Protein AF-A0A7G3L6G5-F1 (afdb_monomer)

Structure (mmCIF, N/CA/C/O backbone):
data_AF-A0A7G3L6G5-F1
#
_entry.id   AF-A0A7G3L6G5-F1
#
loop_
_atom_site.group_PDB
_atom_site.id
_atom_site.type_symbol
_atom_site.label_atom_id
_atom_site.label_alt_id
_atom_site.label_comp_id
_atom_site.label_asym_id
_atom_site.label_entity_id
_atom_site.label_seq_id
_atom_site.pdbx_PDB_ins_code
_atom_site.Cartn_x
_atom_site.Cartn_y
_atom_site.Cartn_z
_atom_site.occupancy
_atom_site.B_iso_or_equiv
_atom_site.auth_seq_id
_atom_site.auth_comp_id
_atom_site.auth_asym_id
_atom_site.auth_atom_id
_atom_site.pdbx_PDB_model_num
ATOM 1 N N . MET A 1 1 ? -0.235 -1.800 -58.361 1.00 38.12 1 MET A N 1
ATOM 2 C CA . MET A 1 1 ? 1.177 -1.972 -57.954 1.00 38.12 1 MET A CA 1
ATOM 3 C C . MET A 1 1 ? 1.412 -1.215 -56.650 1.00 38.12 1 MET A C 1
ATOM 5 O O . MET A 1 1 ? 0.981 -0.079 -56.610 1.00 38.12 1 MET A O 1
ATOM 9 N N . LYS A 1 2 ? 2.056 -1.878 -55.663 1.00 45.62 2 LYS A N 1
ATOM 10 C CA . LYS A 1 2 ? 2.955 -1.404 -54.567 1.00 45.62 2 LYS A CA 1
ATOM 11 C C . LYS A 1 2 ? 2.566 -0.161 -53.728 1.00 45.62 2 LYS A C 1
ATOM 13 O O . LYS A 1 2 ? 2.093 0.812 -54.271 1.00 45.62 2 LYS A O 1
ATOM 18 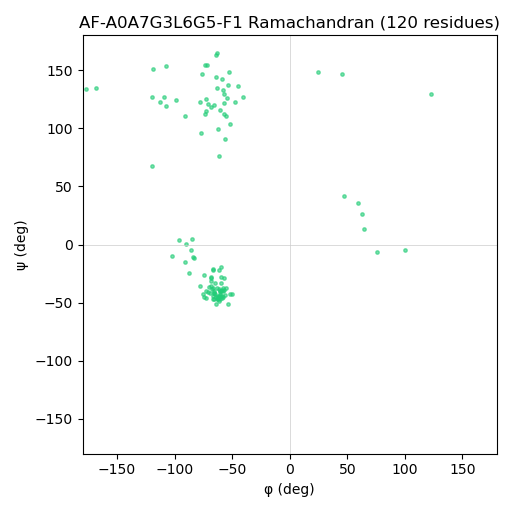N N . ALA A 1 3 ? 2.871 -0.009 -52.439 1.00 49.50 3 ALA A N 1
ATOM 19 C CA . ALA A 1 3 ? 3.291 -0.846 -51.316 1.00 49.50 3 ALA A CA 1
ATOM 20 C C . ALA A 1 3 ? 3.370 0.092 -50.076 1.00 49.50 3 ALA A C 1
ATOM 22 O O . ALA A 1 3 ? 3.883 1.194 -50.190 1.00 49.50 3 ALA A O 1
ATOM 23 N N . ARG A 1 4 ? 2.806 -0.353 -48.944 1.00 56.59 4 ARG A N 1
ATOM 24 C CA . ARG A 1 4 ? 3.313 -0.420 -47.544 1.00 56.59 4 ARG A CA 1
ATOM 25 C C . ARG A 1 4 ? 4.426 0.539 -47.049 1.00 56.59 4 ARG A C 1
ATOM 27 O O . ARG A 1 4 ? 5.414 0.719 -47.744 1.00 56.59 4 ARG A O 1
ATOM 34 N N . VAL A 1 5 ? 4.332 0.851 -45.738 1.00 44.12 5 VAL A N 1
ATOM 35 C CA . VAL A 1 5 ? 5.379 1.136 -44.703 1.00 44.12 5 VAL A CA 1
ATOM 36 C C . VAL A 1 5 ? 5.196 2.519 -44.043 1.00 44.12 5 VAL A C 1
ATOM 38 O O . VAL A 1 5 ? 5.063 3.508 -44.740 1.00 44.12 5 VAL A O 1
ATOM 41 N N . GLY A 1 6 ? 5.178 2.681 -42.715 1.00 42.75 6 GLY A N 1
ATOM 42 C CA . GLY A 1 6 ? 5.442 1.721 -41.645 1.00 42.75 6 GLY A CA 1
ATOM 43 C C . GLY A 1 6 ? 5.035 2.253 -40.268 1.00 42.75 6 GLY A C 1
ATOM 44 O O . GLY A 1 6 ? 5.347 3.379 -39.894 1.00 42.75 6 GLY A O 1
ATOM 45 N N . LEU A 1 7 ? 4.358 1.387 -39.516 1.00 42.84 7 LEU A N 1
ATOM 46 C CA . LEU A 1 7 ? 4.123 1.491 -38.083 1.00 42.84 7 LEU A CA 1
ATOM 47 C C . LEU A 1 7 ? 5.449 1.172 -37.371 1.00 42.84 7 LEU A C 1
ATOM 49 O O . LEU A 1 7 ? 5.933 0.039 -37.453 1.00 42.84 7 LEU A O 1
ATOM 53 N N . LYS A 1 8 ? 6.070 2.157 -36.716 1.00 41.97 8 LYS A N 1
ATOM 54 C CA . LYS A 1 8 ? 7.287 1.947 -35.921 1.00 41.97 8 LYS A CA 1
ATOM 55 C C . LYS A 1 8 ? 6.886 1.633 -34.480 1.00 41.97 8 LYS A C 1
ATOM 57 O O . LYS A 1 8 ? 6.359 2.483 -33.771 1.00 41.97 8 LYS A O 1
ATOM 62 N N . LYS A 1 9 ? 7.119 0.374 -34.112 1.00 44.69 9 LYS A N 1
ATOM 63 C CA . LYS A 1 9 ? 7.033 -0.200 -32.768 1.00 44.69 9 LYS A CA 1
ATOM 64 C C . LYS A 1 9 ? 7.948 0.562 -31.801 1.00 44.69 9 LYS A C 1
ATOM 66 O O . LYS A 1 9 ? 9.127 0.732 -32.105 1.00 44.69 9 LYS A O 1
ATOM 71 N N . GLY A 1 10 ? 7.397 0.970 -30.662 1.00 37.12 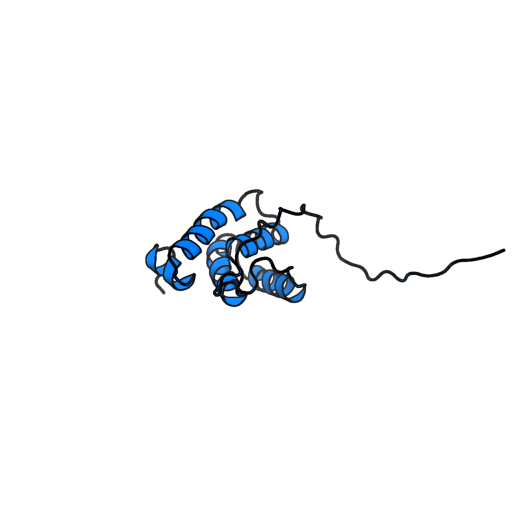10 GLY A N 1
ATOM 72 C CA . GLY A 1 10 ? 8.136 1.189 -29.422 1.00 37.12 10 GLY A CA 1
ATOM 73 C C . GLY A 1 10 ? 7.943 -0.049 -28.552 1.00 37.12 10 GLY A C 1
ATOM 74 O O . GLY A 1 10 ? 6.815 -0.503 -28.373 1.00 37.12 10 GLY A O 1
ATOM 75 N N . ASP A 1 11 ? 9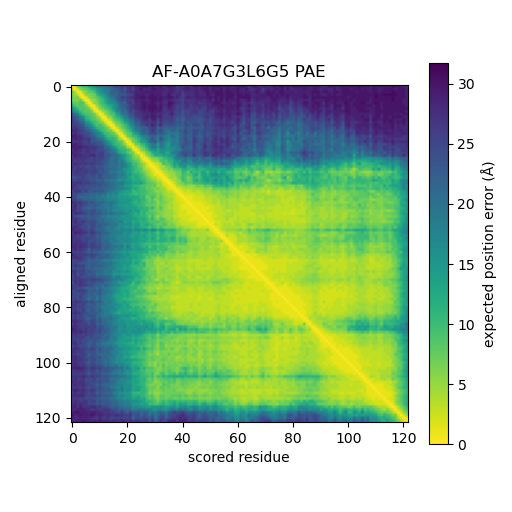.059 -0.633 -28.149 1.00 39.53 11 ASP A N 1
ATOM 76 C CA . ASP A 1 11 ? 9.199 -1.873 -27.397 1.00 39.53 11 ASP A CA 1
ATOM 77 C C . ASP A 1 11 ? 8.608 -1.709 -25.988 1.00 39.53 11 ASP A C 1
ATOM 79 O O . ASP A 1 11 ? 9.020 -0.823 -25.243 1.00 39.53 11 ASP A O 1
ATOM 83 N N . ALA A 1 12 ? 7.604 -2.517 -25.648 1.00 42.66 12 ALA A N 1
ATOM 84 C CA . ALA A 1 12 ? 7.070 -2.615 -24.295 1.00 42.66 12 ALA A CA 1
ATOM 85 C C . ALA A 1 12 ? 7.482 -3.985 -23.743 1.00 42.66 12 ALA A C 1
ATOM 87 O O . ALA A 1 12 ? 7.207 -4.992 -24.409 1.00 42.66 12 ALA A O 1
ATOM 88 N N . PRO A 1 13 ? 8.121 -4.063 -22.562 1.00 40.62 13 PRO A N 1
ATOM 89 C CA . PRO A 1 13 ? 8.455 -5.345 -21.979 1.00 40.62 13 PRO A CA 1
ATOM 90 C C . PRO A 1 13 ? 7.163 -6.099 -21.669 1.00 40.62 13 PRO A C 1
ATOM 92 O O . PRO A 1 13 ? 6.185 -5.557 -21.148 1.00 40.62 13 PRO A O 1
ATOM 95 N N . THR A 1 14 ? 7.177 -7.373 -22.050 1.00 42.34 14 THR A N 1
ATOM 96 C CA . THR A 1 14 ? 6.126 -8.341 -21.778 1.00 42.34 14 THR A CA 1
ATOM 97 C C . THR A 1 14 ? 6.018 -8.491 -20.258 1.00 42.34 14 THR A C 1
ATOM 99 O O . THR A 1 14 ? 6.831 -9.142 -19.615 1.00 42.34 14 THR A O 1
ATOM 102 N N . VAL A 1 15 ? 5.043 -7.825 -19.648 1.00 40.91 15 VAL A N 1
ATOM 103 C CA . VAL A 1 15 ? 4.560 -8.196 -18.318 1.00 40.91 15 VAL A CA 1
ATOM 104 C C . VAL A 1 15 ? 3.200 -8.825 -18.515 1.00 40.91 15 VAL A C 1
ATOM 106 O O . VAL A 1 15 ? 2.294 -8.240 -19.118 1.00 40.91 15 VAL A O 1
ATOM 109 N N . ALA A 1 16 ? 3.130 -10.084 -18.098 1.00 38.28 16 ALA A N 1
ATOM 110 C CA . ALA A 1 16 ? 2.009 -10.978 -18.257 1.00 38.28 16 ALA A CA 1
ATOM 111 C C . ALA A 1 16 ? 0.678 -10.256 -18.026 1.00 38.28 16 ALA A C 1
ATOM 113 O O . ALA A 1 16 ? 0.433 -9.601 -17.013 1.00 38.28 16 ALA A O 1
ATOM 114 N N . ARG A 1 17 ? -0.192 -10.409 -19.019 1.00 42.09 17 ARG A N 1
ATOM 115 C CA . ARG A 1 17 ? -1.595 -10.019 -19.027 1.00 42.09 17 ARG A CA 1
ATOM 116 C C . ARG A 1 17 ? -2.334 -10.791 -17.923 1.00 42.09 17 ARG A C 1
ATOM 118 O O . ARG A 1 17 ? -3.034 -11.749 -18.224 1.00 42.09 17 ARG A O 1
ATOM 125 N N . ARG A 1 18 ? -2.176 -10.405 -16.652 1.00 44.47 18 ARG A N 1
ATOM 126 C CA . ARG A 1 18 ? -3.054 -10.868 -15.568 1.00 44.47 18 ARG A CA 1
ATOM 127 C C . ARG A 1 18 ? -4.405 -10.176 -15.729 1.00 44.47 18 ARG A C 1
ATOM 129 O O . ARG A 1 18 ? -4.497 -8.964 -15.923 1.00 44.47 18 ARG A O 1
ATOM 136 N N . GLU A 1 19 ? -5.430 -11.011 -15.793 1.00 36.12 19 GLU A N 1
ATOM 137 C CA . GLU A 1 19 ? -6.786 -10.698 -16.212 1.00 36.12 19 GLU A CA 1
ATOM 138 C C . GLU A 1 19 ? -7.402 -9.511 -15.469 1.00 36.12 19 GLU A C 1
ATOM 140 O O . GLU A 1 19 ? -7.131 -9.243 -14.299 1.00 36.12 19 GLU A O 1
ATOM 145 N N . LYS A 1 20 ? -8.270 -8.798 -16.192 1.00 39.62 20 LYS A N 1
ATOM 146 C CA . LYS A 1 20 ? -9.105 -7.710 -15.688 1.00 39.62 20 LYS A CA 1
ATOM 147 C C . LYS A 1 20 ? -9.954 -8.208 -14.509 1.00 39.62 20 LYS A C 1
ATOM 149 O O . LYS A 1 20 ? -11.075 -8.658 -14.720 1.00 39.62 20 LYS A O 1
ATOM 154 N N . ARG A 1 21 ? -9.462 -8.098 -13.271 1.00 44.00 21 ARG A N 1
ATOM 155 C CA . ARG A 1 21 ? -10.320 -8.250 -12.090 1.00 44.00 21 ARG A CA 1
ATOM 156 C C . ARG A 1 21 ? -11.286 -7.064 -12.040 1.00 44.00 21 ARG A C 1
ATOM 158 O O . ARG A 1 21 ? -10.887 -5.899 -12.031 1.00 44.00 21 ARG A O 1
ATOM 165 N N . GLU A 1 22 ? -12.563 -7.412 -12.115 1.00 39.84 22 GLU A N 1
ATOM 166 C CA . GLU A 1 22 ? -13.741 -6.557 -12.199 1.00 39.84 22 GLU A CA 1
ATOM 167 C C . GLU A 1 22 ? -13.715 -5.417 -11.165 1.00 39.84 22 GLU A C 1
ATOM 169 O O . GLU A 1 22 ? -13.608 -5.636 -9.955 1.00 39.84 22 GLU A O 1
ATOM 174 N N . LYS A 1 23 ? -13.793 -4.169 -11.648 1.00 45.78 23 LYS A N 1
ATOM 175 C CA . LYS A 1 23 ? -13.916 -2.982 -10.797 1.00 45.78 23 LYS A CA 1
ATOM 176 C C . LYS A 1 23 ? -15.360 -2.889 -10.317 1.00 45.78 23 LYS A C 1
ATOM 178 O O . LYS A 1 23 ? -16.209 -2.351 -11.019 1.00 45.78 23 LYS A O 1
ATOM 183 N N . LYS A 1 24 ? -15.629 -3.394 -9.113 1.00 41.88 24 LYS A N 1
ATOM 184 C CA . LYS A 1 24 ? -16.848 -3.043 -8.380 1.00 41.88 24 LYS A CA 1
ATOM 185 C C . LYS A 1 24 ? -16.819 -1.529 -8.152 1.00 41.88 24 LYS A C 1
ATOM 187 O O . LYS A 1 24 ? -15.898 -1.042 -7.494 1.00 41.88 24 LYS A O 1
ATOM 192 N N . ASP A 1 25 ? -17.775 -0.821 -8.747 1.00 42.78 25 ASP A N 1
ATOM 193 C CA . ASP A 1 25 ? -17.995 0.617 -8.583 1.00 42.78 25 ASP A CA 1
ATOM 194 C C . ASP A 1 25 ? -18.081 0.909 -7.075 1.00 42.78 25 ASP A C 1
ATOM 196 O O . ASP A 1 25 ? -19.014 0.490 -6.388 1.00 42.78 25 ASP A O 1
ATOM 200 N N . ARG A 1 26 ? -17.009 1.463 -6.507 1.00 52.3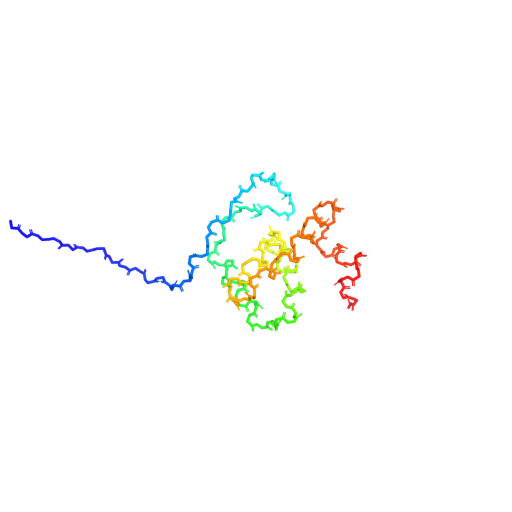1 26 ARG A N 1
ATOM 201 C CA . ARG A 1 26 ? -16.877 1.721 -5.069 1.00 52.31 26 ARG A CA 1
ATOM 202 C C . ARG A 1 26 ? -16.683 3.213 -4.922 1.00 52.31 26 ARG A C 1
ATOM 204 O O . ARG A 1 26 ? -15.797 3.768 -5.572 1.00 52.31 26 ARG A O 1
ATOM 211 N N . GLN A 1 27 ? -17.524 3.827 -4.088 1.00 50.47 27 GLN A N 1
ATOM 212 C CA . GLN A 1 27 ? -17.496 5.262 -3.834 1.00 50.47 27 GLN A CA 1
ATOM 213 C C . GLN A 1 27 ? -16.055 5.741 -3.616 1.00 50.47 27 GLN A C 1
ATOM 215 O O . GLN A 1 27 ? -15.294 5.052 -2.923 1.00 50.47 27 GLN A O 1
ATOM 220 N N . PRO A 1 28 ? -15.671 6.882 -4.218 1.00 52.28 28 PRO A N 1
ATOM 221 C CA . PRO A 1 28 ? -14.349 7.450 -4.025 1.00 52.28 28 PRO A CA 1
ATOM 222 C C . PRO A 1 28 ? -14.145 7.686 -2.530 1.00 52.28 28 PRO A C 1
ATOM 224 O O . PRO A 1 28 ? -14.836 8.488 -1.906 1.00 52.28 28 PRO A O 1
ATOM 227 N N . ASP A 1 29 ? -13.226 6.919 -1.955 1.00 60.50 29 ASP A N 1
ATOM 228 C CA . ASP A 1 29 ? -12.858 7.035 -0.556 1.00 60.50 29 ASP A CA 1
ATOM 229 C C . ASP A 1 29 ? -11.938 8.257 -0.428 1.00 60.50 29 ASP A C 1
ATOM 231 O O . ASP A 1 29 ? -10.907 8.292 -1.110 1.00 60.50 29 ASP A O 1
ATOM 235 N N . PRO A 1 30 ? -12.269 9.265 0.397 1.00 65.06 30 PRO A N 1
ATOM 236 C CA . PRO A 1 30 ? -11.467 10.483 0.504 1.00 65.06 30 PRO A CA 1
ATOM 237 C C . PRO A 1 30 ? -10.020 10.223 0.953 1.00 65.06 30 PRO A C 1
ATOM 239 O O . PRO A 1 30 ? -9.154 11.058 0.704 1.00 65.06 30 PRO A O 1
ATOM 242 N N . ARG A 1 31 ? -9.725 9.069 1.567 1.00 66.44 31 ARG A N 1
ATOM 243 C CA . ARG A 1 31 ? -8.359 8.669 1.953 1.00 66.44 31 ARG A CA 1
ATOM 244 C C . ARG A 1 31 ? -7.603 7.943 0.862 1.00 66.44 31 ARG A C 1
ATOM 246 O O . ARG A 1 31 ? -6.376 7.966 0.836 1.00 66.44 31 ARG A O 1
ATOM 253 N N . PHE A 1 32 ? -8.335 7.319 -0.051 1.00 71.00 32 PHE A N 1
ATOM 254 C CA . PHE A 1 32 ? -7.767 6.678 -1.220 1.00 71.00 32 PHE A CA 1
ATOM 255 C C . PHE A 1 32 ? -8.325 7.330 -2.483 1.00 71.00 32 PHE A C 1
ATOM 257 O O . PHE A 1 32 ? -9.050 6.677 -3.239 1.00 71.00 32 PHE A O 1
ATOM 264 N N . PRO A 1 33 ? -7.979 8.604 -2.756 1.00 67.19 33 PRO A N 1
ATOM 265 C CA . PRO A 1 33 ? -8.499 9.326 -3.916 1.00 67.19 33 PRO A CA 1
ATOM 266 C C . PRO A 1 33 ? -8.110 8.649 -5.237 1.00 67.19 33 PRO A C 1
ATOM 268 O O . PRO A 1 33 ? -8.780 8.825 -6.251 1.00 67.19 33 PRO A O 1
ATOM 271 N N . ARG A 1 34 ? -7.046 7.831 -5.227 1.00 66.69 34 ARG A N 1
ATOM 272 C CA . ARG A 1 34 ? -6.578 7.052 -6.379 1.00 66.69 34 ARG A CA 1
ATOM 273 C C . ARG A 1 34 ? -7.090 5.609 -6.386 1.00 66.69 34 ARG A C 1
ATOM 275 O O . ARG A 1 34 ? -6.735 4.838 -7.280 1.00 66.69 34 ARG A O 1
ATOM 282 N N . ALA A 1 35 ? -7.940 5.211 -5.437 1.00 65.44 35 ALA A N 1
ATOM 283 C CA . ALA A 1 35 ? -8.596 3.906 -5.480 1.00 65.44 35 ALA A CA 1
ATOM 284 C C . ALA A 1 35 ? -9.401 3.767 -6.782 1.00 65.44 35 ALA A C 1
ATOM 286 O O . ALA A 1 35 ? -10.102 4.685 -7.202 1.00 65.44 35 ALA A O 1
ATOM 287 N N . GLY A 1 36 ? -9.252 2.633 -7.470 1.00 64.19 36 GLY A N 1
ATOM 288 C CA . GLY A 1 36 ? -9.930 2.384 -8.747 1.00 64.19 36 GLY A CA 1
ATOM 289 C C . GLY A 1 36 ? -9.337 3.110 -9.962 1.00 64.19 36 GLY A C 1
ATOM 290 O O . GLY A 1 36 ? -9.733 2.799 -11.089 1.00 64.19 36 GLY A O 1
ATOM 291 N N . HIS A 1 37 ? -8.353 3.997 -9.795 1.00 69.75 37 HIS A N 1
ATOM 292 C CA . HIS A 1 37 ? -7.653 4.619 -10.921 1.00 69.75 37 HIS A CA 1
ATOM 293 C C . HIS A 1 37 ? -6.655 3.634 -11.551 1.00 69.75 37 HIS A C 1
ATOM 295 O O . HIS A 1 37 ? -6.095 2.793 -10.842 1.00 69.75 37 HIS A O 1
ATOM 301 N N . PRO A 1 38 ? -6.414 3.685 -12.874 1.00 76.19 38 PRO A N 1
ATOM 302 C CA . PRO A 1 38 ? -5.352 2.893 -13.494 1.00 76.19 38 PRO A CA 1
ATOM 303 C C . PRO A 1 38 ? -3.987 3.235 -12.874 1.00 76.19 38 PRO A C 1
ATOM 305 O O . PRO A 1 38 ? -3.738 4.389 -12.524 1.00 76.19 38 PRO A O 1
ATOM 308 N N . TRP A 1 39 ? -3.132 2.226 -12.698 1.00 77.44 39 TRP A N 1
ATOM 309 C CA . TRP A 1 39 ? -1.751 2.403 -12.238 1.00 77.44 39 TRP A CA 1
ATOM 310 C C . TRP A 1 39 ? -0.920 3.051 -13.342 1.00 77.44 39 TRP A C 1
ATOM 312 O O . TRP A 1 39 ? -0.821 2.479 -14.431 1.00 77.44 39 TRP A O 1
ATOM 322 N N . GLN A 1 40 ? -0.334 4.210 -13.050 1.00 81.12 40 GLN A N 1
ATOM 323 C CA . GLN A 1 40 ? 0.605 4.879 -13.949 1.00 81.12 40 GLN A CA 1
ATOM 324 C C . GLN A 1 40 ? 1.949 4.147 -13.958 1.00 81.12 40 GLN A C 1
ATOM 326 O O . GLN A 1 40 ? 2.302 3.476 -12.988 1.00 81.12 40 GLN A O 1
ATOM 331 N N . GLU A 1 41 ? 2.700 4.272 -15.050 1.00 79.00 41 GLU A N 1
ATOM 332 C CA . GLU A 1 41 ? 4.034 3.672 -15.165 1.00 79.00 41 GLU A CA 1
ATOM 333 C C . GLU A 1 41 ? 4.976 4.212 -14.085 1.00 79.00 41 GLU A C 1
ATOM 335 O O . GLU A 1 41 ? 5.644 3.421 -13.431 1.00 79.00 41 GLU A O 1
ATOM 340 N N . ASP A 1 42 ? 4.917 5.510 -13.776 1.00 82.44 42 ASP A N 1
ATOM 341 C CA . ASP A 1 42 ? 5.713 6.118 -12.702 1.00 82.44 42 ASP A CA 1
ATOM 342 C C . ASP A 1 42 ? 5.409 5.514 -11.321 1.00 82.44 42 ASP A C 1
ATOM 344 O O . ASP A 1 42 ? 6.320 5.250 -10.541 1.00 82.44 42 ASP A O 1
ATOM 348 N N . GLU A 1 43 ? 4.131 5.238 -11.020 1.00 82.69 43 GLU A N 1
ATOM 349 C CA . GLU A 1 43 ? 3.719 4.606 -9.755 1.00 82.69 43 GLU A CA 1
ATOM 350 C C . GLU A 1 43 ? 4.221 3.161 -9.667 1.00 82.69 43 GLU A C 1
ATOM 352 O O . GLU A 1 43 ? 4.601 2.703 -8.592 1.00 82.69 43 GLU A O 1
ATOM 357 N N . LYS A 1 44 ? 4.224 2.437 -10.792 1.00 81.06 44 LYS A N 1
ATOM 358 C CA . LYS A 1 44 ? 4.732 1.061 -10.858 1.00 81.06 44 LYS A CA 1
ATOM 359 C C . LYS A 1 44 ? 6.247 1.019 -10.727 1.00 81.06 44 LYS A C 1
ATOM 361 O O . LYS A 1 44 ? 6.757 0.136 -10.044 1.00 81.06 44 LYS A O 1
ATOM 366 N N . THR A 1 45 ? 6.947 1.952 -11.364 1.00 84.88 45 THR A N 1
ATOM 367 C CA . THR A 1 45 ? 8.403 2.070 -11.280 1.00 84.88 45 THR A CA 1
ATOM 368 C C . THR A 1 45 ? 8.819 2.438 -9.865 1.00 84.88 45 THR A C 1
ATOM 370 O O . THR A 1 45 ? 9.654 1.746 -9.303 1.00 84.88 45 THR A O 1
ATOM 373 N N . LEU A 1 46 ? 8.172 3.431 -9.244 1.00 85.06 46 LEU A N 1
ATOM 374 C CA . LEU A 1 46 ? 8.431 3.809 -7.851 1.00 85.06 46 LEU A CA 1
ATOM 375 C C . LEU A 1 46 ? 8.144 2.653 -6.893 1.00 85.06 46 LEU A C 1
ATOM 377 O O . LEU A 1 46 ? 8.926 2.399 -5.985 1.00 85.06 46 LEU A O 1
ATOM 381 N N . LEU A 1 47 ? 7.042 1.929 -7.109 1.00 85.75 47 LEU A N 1
ATOM 382 C CA . LEU A 1 47 ? 6.735 0.736 -6.332 1.00 85.75 47 LEU A CA 1
ATOM 383 C C . LEU A 1 47 ? 7.829 -0.328 -6.498 1.00 85.75 47 LEU A C 1
ATOM 385 O O . LEU A 1 47 ? 8.282 -0.877 -5.508 1.00 85.75 47 LEU A O 1
ATOM 389 N N . SER A 1 48 ? 8.269 -0.606 -7.724 1.00 84.69 48 SER A N 1
ATOM 390 C CA . SER A 1 48 ? 9.303 -1.616 -7.992 1.00 84.69 48 SER A CA 1
ATOM 391 C C . SER A 1 48 ? 10.657 -1.226 -7.393 1.00 84.69 48 SER A C 1
ATOM 393 O O . SER A 1 48 ? 11.303 -2.068 -6.784 1.00 84.69 48 SER A O 1
ATOM 395 N N . ASP A 1 49 ? 11.046 0.044 -7.518 1.00 87.44 49 ASP A N 1
ATOM 396 C CA . ASP A 1 49 ? 12.271 0.622 -6.952 1.00 87.44 49 ASP A CA 1
ATOM 397 C C . ASP A 1 49 ? 12.266 0.566 -5.417 1.00 87.44 49 ASP A C 1
ATOM 399 O O . ASP A 1 49 ? 13.202 0.059 -4.803 1.00 87.44 49 ASP A O 1
ATOM 403 N N . ALA A 1 50 ? 11.153 0.964 -4.790 1.00 85.62 50 ALA A N 1
ATOM 404 C CA . ALA A 1 50 ? 10.989 0.870 -3.342 1.00 85.62 50 ALA A CA 1
ATOM 405 C C . ALA A 1 50 ? 11.023 -0.584 -2.850 1.00 85.62 50 ALA A C 1
ATOM 407 O O . ALA A 1 50 ? 11.572 -0.862 -1.787 1.00 85.62 50 ALA A O 1
ATOM 408 N N . LEU A 1 51 ? 10.456 -1.521 -3.617 1.00 83.88 51 LEU A N 1
ATOM 409 C CA . LEU A 1 51 ? 10.489 -2.943 -3.280 1.00 83.88 51 LEU A CA 1
ATOM 410 C C . LEU A 1 51 ? 11.859 -3.573 -3.512 1.00 83.88 51 LEU A C 1
ATOM 412 O O . LEU A 1 51 ? 12.145 -4.569 -2.858 1.00 83.88 51 LEU A O 1
ATOM 416 N N . ASP A 1 52 ? 12.688 -3.049 -4.421 1.00 83.94 52 ASP A N 1
ATOM 417 C CA . ASP A 1 52 ? 14.028 -3.583 -4.709 1.00 83.94 52 ASP A CA 1
ATOM 418 C C . ASP A 1 52 ? 14.891 -3.667 -3.449 1.00 83.94 52 ASP A C 1
ATOM 420 O O . ASP A 1 52 ? 15.572 -4.660 -3.212 1.00 83.94 52 ASP A O 1
ATOM 424 N N . SER A 1 53 ? 14.747 -2.665 -2.581 1.00 82.62 53 SER A N 1
ATOM 425 C CA . SER A 1 53 ? 15.437 -2.589 -1.294 1.00 82.62 53 SER A CA 1
ATOM 426 C C . SER A 1 53 ? 14.725 -3.320 -0.145 1.00 82.62 53 SER A C 1
ATOM 428 O O . SER A 1 53 ? 15.262 -3.359 0.960 1.00 82.62 53 SER A O 1
ATOM 430 N N . VAL A 1 54 ? 13.525 -3.878 -0.361 1.00 83.38 54 VAL A N 1
ATOM 431 C CA . VAL A 1 54 ? 12.683 -4.466 0.695 1.00 83.38 54 VAL A CA 1
ATOM 432 C C . VAL A 1 54 ? 12.570 -5.987 0.519 1.00 83.38 54 VAL A C 1
ATOM 434 O O . VAL A 1 54 ? 12.097 -6.449 -0.522 1.00 83.38 54 VAL A O 1
ATOM 437 N N . PRO A 1 55 ? 12.947 -6.786 1.534 1.00 82.00 55 PRO A N 1
ATOM 438 C CA . PRO A 1 55 ? 12.800 -8.238 1.488 1.00 82.00 55 PRO A CA 1
ATOM 439 C C . PRO A 1 55 ? 11.330 -8.662 1.603 1.00 82.00 55 PRO A C 1
ATOM 441 O O . PRO A 1 55 ? 10.521 -7.970 2.225 1.00 82.00 55 PRO A O 1
ATOM 444 N N . ASP A 1 56 ? 10.988 -9.838 1.069 1.00 77.06 56 ASP A N 1
ATOM 445 C CA . ASP A 1 56 ? 9.607 -10.347 1.028 1.00 77.06 56 ASP A CA 1
ATOM 446 C C . ASP A 1 56 ? 8.936 -10.445 2.412 1.00 77.06 56 ASP A C 1
ATOM 448 O O . ASP A 1 56 ? 7.725 -10.257 2.538 1.00 77.06 56 ASP A O 1
ATOM 452 N N . GLU A 1 57 ? 9.723 -10.655 3.471 1.00 79.12 57 GLU A N 1
ATOM 453 C CA . GLU A 1 57 ? 9.259 -10.684 4.866 1.00 79.12 57 GLU A CA 1
ATOM 454 C C . GLU A 1 57 ? 8.786 -9.310 5.376 1.00 79.12 57 GLU A C 1
ATOM 456 O O . GLU A 1 57 ? 7.912 -9.221 6.242 1.00 79.12 57 GLU A O 1
ATOM 461 N N . GLU A 1 58 ? 9.335 -8.221 4.830 1.00 81.50 58 GLU A N 1
ATOM 462 C CA . GLU A 1 58 ? 8.993 -6.844 5.205 1.00 81.50 58 GLU A CA 1
ATOM 463 C C . GLU A 1 58 ? 8.069 -6.154 4.201 1.00 81.50 58 GLU A C 1
ATOM 465 O O . GLU A 1 58 ? 7.486 -5.110 4.520 1.00 81.50 58 GLU A O 1
ATOM 470 N N . ILE A 1 59 ? 7.845 -6.766 3.034 1.00 83.25 59 ILE A N 1
ATOM 471 C CA . ILE A 1 59 ? 6.924 -6.267 2.011 1.00 83.25 59 ILE A CA 1
ATOM 472 C C . ILE A 1 59 ? 5.556 -5.935 2.614 1.00 83.25 59 ILE A C 1
ATOM 474 O O . ILE A 1 59 ? 4.997 -4.889 2.298 1.00 83.25 59 ILE A O 1
ATOM 478 N N . GLY A 1 60 ? 5.015 -6.774 3.504 1.00 79.94 60 GLY A N 1
ATOM 479 C CA . GLY A 1 60 ? 3.703 -6.532 4.114 1.00 79.94 60 GLY A CA 1
ATOM 480 C C . GLY A 1 60 ? 3.644 -5.242 4.940 1.00 79.94 60 GLY A C 1
ATOM 481 O O . GLY A 1 60 ? 2.656 -4.517 4.874 1.00 79.94 60 GLY A O 1
ATOM 482 N N . LYS A 1 61 ? 4.718 -4.907 5.664 1.00 80.88 61 LYS A N 1
ATOM 483 C CA . LYS A 1 61 ? 4.822 -3.662 6.446 1.00 80.88 61 LYS A CA 1
ATOM 484 C C . LYS A 1 61 ? 5.009 -2.464 5.525 1.00 80.88 61 LYS A C 1
ATOM 486 O O . LYS A 1 61 ? 4.326 -1.451 5.665 1.00 80.88 61 LYS A O 1
ATOM 491 N N . HIS A 1 62 ? 5.904 -2.604 4.550 1.00 84.69 62 HIS A N 1
ATOM 492 C CA . HIS A 1 62 ? 6.229 -1.533 3.617 1.00 84.69 62 HIS A CA 1
ATOM 493 C C . HIS A 1 62 ? 5.060 -1.205 2.676 1.00 84.69 62 HIS A C 1
ATOM 495 O O . HIS A 1 62 ? 4.839 -0.051 2.317 1.00 84.69 62 HIS A O 1
ATOM 501 N N . LEU A 1 63 ? 4.240 -2.202 2.346 1.00 87.38 63 LEU A N 1
ATOM 502 C CA . LEU A 1 63 ? 3.015 -2.061 1.566 1.00 87.38 63 LEU A CA 1
ATOM 503 C C . LEU A 1 63 ? 2.047 -1.054 2.178 1.00 87.38 63 LEU A C 1
ATOM 505 O O . LEU A 1 63 ? 1.469 -0.252 1.447 1.00 87.38 63 LEU A O 1
ATOM 509 N N . PHE A 1 64 ? 1.857 -1.083 3.496 1.00 86.25 64 PHE A N 1
ATOM 510 C CA . PHE A 1 64 ? 0.957 -0.158 4.181 1.00 86.25 64 PHE A CA 1
ATOM 511 C C . PHE A 1 64 ? 1.452 1.284 4.093 1.00 86.25 64 PHE A C 1
ATOM 513 O O . PHE A 1 64 ? 0.675 2.188 3.785 1.00 86.25 64 PHE A O 1
ATOM 520 N N . TRP A 1 65 ? 2.757 1.480 4.269 1.00 86.19 65 TRP A N 1
ATOM 521 C CA . TRP A 1 65 ? 3.394 2.779 4.088 1.00 86.19 65 TRP A CA 1
ATOM 522 C C . TRP A 1 65 ? 3.259 3.281 2.641 1.00 86.19 65 TRP A C 1
ATOM 524 O O . TRP A 1 65 ? 2.818 4.406 2.411 1.00 86.19 65 TRP A O 1
ATOM 534 N N . LEU A 1 66 ? 3.533 2.425 1.651 1.00 86.12 66 LEU A N 1
ATOM 535 C CA . LEU A 1 66 ? 3.360 2.735 0.226 1.00 86.12 66 LEU A CA 1
ATOM 536 C C . LEU A 1 66 ? 1.907 3.062 -0.123 1.00 86.12 66 LEU A C 1
ATOM 538 O O . LEU A 1 66 ? 1.634 3.970 -0.903 1.00 86.12 66 LEU A O 1
ATOM 542 N N . SER A 1 67 ? 0.965 2.328 0.458 1.00 85.12 67 SER A N 1
ATOM 543 C CA . SER A 1 67 ? -0.470 2.528 0.292 1.00 85.12 67 SER A CA 1
ATOM 544 C C . SER A 1 67 ? -0.906 3.910 0.774 1.00 85.12 67 SER A C 1
ATOM 546 O O . SER A 1 67 ? -1.622 4.609 0.051 1.00 85.12 67 SER A O 1
ATOM 548 N N . GLU A 1 68 ? -0.409 4.341 1.931 1.00 83.50 68 GLU A N 1
ATOM 549 C CA . GLU A 1 68 ? -0.638 5.686 2.455 1.00 83.50 68 GLU A CA 1
ATOM 550 C C . GLU A 1 68 ? 0.033 6.747 1.571 1.00 83.50 68 GLU A C 1
ATOM 552 O O . GLU A 1 68 ? -0.601 7.732 1.188 1.00 83.50 68 GLU A O 1
ATOM 557 N N . LYS A 1 69 ? 1.280 6.510 1.139 1.00 83.56 69 LYS A N 1
ATOM 558 C CA . LYS A 1 69 ? 2.031 7.468 0.316 1.00 83.56 69 LYS A CA 1
ATOM 559 C C . LYS A 1 69 ? 1.424 7.674 -1.075 1.00 83.56 69 LYS A C 1
ATOM 561 O O . LYS A 1 69 ? 1.389 8.796 -1.583 1.00 83.56 69 LYS A O 1
ATOM 566 N N . LEU A 1 70 ? 0.963 6.591 -1.694 1.00 80.44 70 LEU A N 1
ATOM 567 C CA . LEU A 1 70 ? 0.342 6.589 -3.017 1.00 80.44 70 LEU A CA 1
ATOM 568 C C . LEU A 1 70 ? -1.146 6.962 -2.957 1.00 80.44 70 LEU A C 1
ATOM 570 O O . LEU A 1 70 ? -1.753 7.185 -4.003 1.00 80.44 70 LEU A O 1
ATOM 574 N N . GLY A 1 71 ? -1.762 7.013 -1.770 1.00 80.50 71 GLY A N 1
ATOM 575 C CA . GLY A 1 71 ? -3.204 7.236 -1.632 1.00 80.50 71 GLY A CA 1
ATOM 576 C C . GLY A 1 71 ? -4.026 6.154 -2.341 1.00 80.50 71 GLY A C 1
ATOM 577 O O . GLY A 1 71 ? -5.068 6.437 -2.944 1.00 80.50 71 GLY A O 1
ATOM 578 N N . ARG A 1 72 ? -3.537 4.909 -2.319 1.00 83.38 72 ARG A N 1
ATOM 579 C CA . ARG A 1 72 ? -4.200 3.721 -2.880 1.00 83.38 72 ARG A CA 1
ATOM 580 C C . ARG A 1 72 ? -4.468 2.729 -1.767 1.00 83.38 72 ARG A C 1
ATOM 582 O O . ARG A 1 72 ? -3.722 2.686 -0.808 1.00 83.38 72 ARG A O 1
ATOM 589 N N . THR A 1 73 ? -5.505 1.910 -1.891 1.00 84.31 73 THR A N 1
ATOM 590 C CA . THR A 1 73 ? -5.851 0.910 -0.866 1.00 84.31 73 THR A CA 1
ATOM 591 C C . THR A 1 73 ? -4.752 -0.151 -0.711 1.00 84.31 73 THR A C 1
ATOM 593 O O . THR A 1 73 ? -4.250 -0.593 -1.754 1.00 84.31 73 THR A O 1
ATOM 596 N N . PRO A 1 74 ? -4.480 -0.660 0.508 1.00 86.88 74 PRO A N 1
ATOM 597 C CA . PRO A 1 74 ? -3.455 -1.678 0.755 1.00 86.88 74 PRO A CA 1
ATOM 598 C C . PRO A 1 74 ? -3.605 -2.897 -0.155 1.00 86.88 74 PRO A C 1
ATOM 600 O O . PRO A 1 74 ? -2.646 -3.324 -0.784 1.00 86.88 74 PRO A O 1
ATOM 603 N N . PHE A 1 75 ? -4.839 -3.373 -0.352 1.00 85.75 75 PHE A N 1
ATOM 604 C CA . PHE A 1 75 ? -5.148 -4.484 -1.256 1.00 85.75 75 PHE A CA 1
ATOM 605 C C . PHE A 1 75 ? -4.706 -4.240 -2.711 1.00 85.75 75 PHE A C 1
ATOM 607 O O . PHE A 1 75 ? -4.203 -5.139 -3.379 1.00 85.75 75 PHE A O 1
ATOM 614 N N . SER A 1 76 ? -4.869 -3.016 -3.224 1.00 83.88 76 SER A N 1
ATOM 615 C CA . SER A 1 76 ? -4.443 -2.696 -4.592 1.00 83.88 76 SER A CA 1
ATOM 616 C C . SER A 1 76 ? -2.926 -2.672 -4.720 1.00 83.88 76 SER A C 1
ATOM 618 O O . SER A 1 76 ? -2.422 -3.022 -5.784 1.00 83.88 76 SER A O 1
ATOM 620 N N . VAL A 1 77 ? -2.223 -2.201 -3.689 1.00 87.38 77 VAL A N 1
ATOM 621 C CA . VAL A 1 77 ? -0.757 -2.205 -3.661 1.00 87.38 77 VAL A CA 1
ATOM 622 C C . VAL A 1 77 ? -0.264 -3.645 -3.541 1.00 87.38 77 VAL A C 1
ATOM 624 O O . VAL A 1 77 ? 0.605 -4.037 -4.310 1.00 87.38 77 VAL A O 1
ATOM 627 N N . ALA A 1 78 ? -0.906 -4.461 -2.697 1.00 87.75 78 ALA A N 1
ATOM 628 C CA . ALA A 1 78 ? -0.638 -5.892 -2.562 1.00 87.75 78 ALA A CA 1
ATOM 629 C C . ALA A 1 78 ? -0.720 -6.621 -3.905 1.00 87.75 78 ALA A C 1
ATOM 631 O O . ALA A 1 78 ? 0.214 -7.304 -4.310 1.00 87.75 78 ALA A O 1
ATOM 632 N N . PHE A 1 79 ? -1.824 -6.417 -4.627 1.00 85.06 79 PHE A N 1
ATOM 633 C CA . PHE A 1 79 ? -2.045 -7.025 -5.935 1.00 85.06 79 PHE A CA 1
ATOM 634 C C . PHE A 1 79 ? -0.950 -6.642 -6.938 1.00 85.06 79 PHE A C 1
ATOM 636 O O . PHE A 1 79 ? -0.499 -7.473 -7.724 1.00 85.06 79 PHE A O 1
ATOM 643 N N . GLN A 1 80 ? -0.495 -5.387 -6.897 1.00 85.38 80 GLN A N 1
ATOM 644 C CA . GLN A 1 80 ? 0.566 -4.917 -7.778 1.00 85.38 80 GLN A CA 1
ATOM 645 C C . GLN A 1 80 ? 1.937 -5.481 -7.380 1.00 85.38 80 GLN A C 1
ATOM 647 O O . GLN A 1 80 ? 2.694 -5.886 -8.256 1.00 85.38 80 GLN A O 1
ATOM 652 N N . ILE A 1 81 ? 2.237 -5.568 -6.082 1.00 86.31 81 ILE A N 1
ATOM 653 C CA . ILE A 1 81 ? 3.459 -6.199 -5.568 1.00 86.31 81 ILE A CA 1
ATOM 654 C C . ILE A 1 81 ? 3.504 -7.674 -5.966 1.00 86.31 81 ILE A C 1
ATOM 656 O O . ILE A 1 81 ? 4.497 -8.114 -6.534 1.00 86.31 81 ILE A O 1
ATOM 660 N N . ALA A 1 82 ? 2.414 -8.415 -5.758 1.00 85.19 82 ALA A N 1
ATOM 661 C CA . ALA A 1 82 ? 2.313 -9.818 -6.147 1.00 85.19 82 ALA A CA 1
ATOM 662 C C . ALA A 1 82 ? 2.496 -10.029 -7.659 1.00 85.19 82 ALA A C 1
ATOM 664 O O . ALA A 1 82 ? 2.952 -11.086 -8.089 1.00 85.19 82 ALA A O 1
ATOM 665 N N . ALA A 1 83 ? 2.154 -9.031 -8.480 1.00 82.56 83 ALA A N 1
ATOM 666 C CA . ALA A 1 83 ? 2.424 -9.051 -9.914 1.00 82.56 83 ALA A CA 1
ATOM 667 C C . ALA A 1 83 ? 3.885 -8.719 -10.267 1.00 82.56 83 ALA A C 1
ATOM 669 O O . ALA A 1 83 ? 4.405 -9.301 -11.209 1.00 82.56 83 ALA A O 1
ATOM 670 N N . ILE A 1 84 ? 4.542 -7.808 -9.537 1.00 82.81 84 ILE A N 1
ATOM 671 C CA . ILE A 1 84 ? 5.946 -7.412 -9.769 1.00 82.81 84 ILE A CA 1
ATOM 672 C C . ILE A 1 84 ? 6.918 -8.492 -9.283 1.00 82.81 84 ILE A C 1
ATOM 674 O O . ILE A 1 84 ? 7.876 -8.824 -9.971 1.00 82.81 84 ILE A O 1
ATOM 678 N N . ARG A 1 85 ? 6.675 -9.023 -8.083 1.00 79.50 85 ARG A N 1
ATOM 679 C CA . ARG A 1 85 ? 7.509 -10.027 -7.408 1.00 79.50 85 ARG A CA 1
ATOM 680 C C . ARG A 1 85 ? 7.098 -11.464 -7.729 1.00 79.50 85 ARG A C 1
ATOM 682 O O . ARG A 1 85 ? 7.691 -12.385 -7.187 1.00 79.50 85 ARG A O 1
ATOM 689 N N . GLU A 1 86 ? 6.073 -11.647 -8.567 1.00 79.50 86 GLU A N 1
ATOM 690 C CA . GLU A 1 86 ? 5.489 -12.958 -8.890 1.00 79.50 86 GLU A CA 1
ATOM 691 C C . GLU A 1 86 ? 5.232 -13.815 -7.634 1.00 79.50 86 GLU A C 1
ATOM 693 O O . GLU A 1 86 ? 5.492 -15.018 -7.607 1.00 79.50 86 GLU A O 1
ATOM 698 N N . LEU A 1 87 ? 4.715 -13.176 -6.575 1.00 79.19 87 L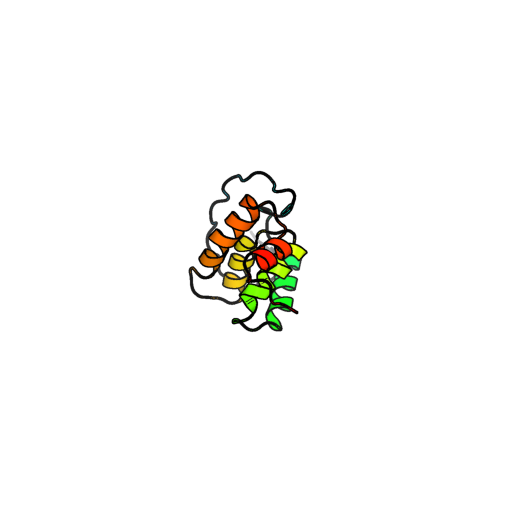EU A N 1
ATOM 699 C CA . LEU A 1 87 ? 4.373 -13.853 -5.323 1.00 79.19 87 LEU A CA 1
ATOM 700 C C . LEU A 1 87 ? 3.256 -14.881 -5.548 1.00 79.19 87 LEU A C 1
ATOM 702 O O . LEU A 1 87 ? 2.535 -14.838 -6.552 1.00 79.19 87 LEU A O 1
ATOM 706 N N . GLN A 1 88 ? 3.108 -15.799 -4.588 1.00 77.56 88 GLN A N 1
ATOM 707 C CA . GLN A 1 88 ? 2.087 -16.843 -4.646 1.00 77.56 88 GLN A CA 1
ATOM 708 C C . GLN A 1 88 ? 0.684 -16.259 -4.859 1.00 77.56 88 GLN A C 1
ATOM 710 O O . GLN A 1 88 ? 0.308 -15.260 -4.240 1.00 77.56 88 GLN A O 1
ATOM 715 N N . ASP A 1 89 ? -0.085 -16.914 -5.731 1.00 74.81 89 ASP A N 1
ATOM 716 C CA . ASP A 1 89 ? -1.473 -16.557 -6.021 1.00 74.81 89 ASP A CA 1
ATOM 717 C C . ASP A 1 89 ? -2.293 -16.590 -4.719 1.00 74.81 89 ASP A C 1
ATOM 719 O O . ASP A 1 89 ? -2.321 -17.607 -4.024 1.00 74.81 89 ASP A O 1
ATOM 723 N N . GLY A 1 90 ? -2.912 -15.461 -4.362 1.00 78.25 90 GLY A N 1
ATOM 724 C CA . GLY A 1 90 ? -3.678 -15.317 -3.121 1.00 78.25 90 GLY A CA 1
ATOM 725 C C . GLY A 1 90 ? -2.941 -14.602 -1.983 1.00 78.25 90 GLY A C 1
ATOM 726 O O . GLY A 1 90 ? -3.560 -14.292 -0.965 1.00 78.25 90 GLY A O 1
ATOM 727 N N . TRP A 1 91 ? -1.656 -14.257 -2.140 1.00 83.94 91 TRP A N 1
ATOM 728 C CA . TRP A 1 91 ? -0.936 -13.446 -1.146 1.00 83.94 91 TRP A CA 1
ATOM 729 C C . TRP A 1 91 ? -1.626 -12.094 -0.901 1.00 83.94 91 TRP A C 1
ATOM 731 O O . TRP A 1 91 ? -1.743 -11.639 0.238 1.00 83.94 91 TRP A O 1
ATOM 741 N N . GLU A 1 92 ? -2.179 -11.471 -1.947 1.00 83.19 92 GLU A N 1
ATOM 742 C CA . GLU A 1 92 ? -2.894 -10.205 -1.812 1.00 83.19 92 GLU A CA 1
ATOM 743 C C . GLU A 1 92 ? -4.204 -10.320 -1.014 1.00 83.19 92 GLU A C 1
ATOM 745 O O . GLU A 1 92 ? -4.701 -9.315 -0.499 1.00 83.19 92 GLU A O 1
ATOM 750 N N . GLU A 1 93 ? -4.790 -11.518 -0.912 1.00 85.31 93 GLU A N 1
ATOM 751 C CA . GLU A 1 93 ? -6.088 -11.718 -0.259 1.00 85.31 93 GLU A CA 1
ATOM 752 C C . GLU A 1 93 ? -6.014 -11.484 1.247 1.00 85.31 93 GLU A C 1
ATOM 754 O O . GLU A 1 93 ? -6.971 -10.971 1.826 1.00 85.31 93 GLU A O 1
ATOM 759 N N . GLN A 1 94 ? -4.853 -11.720 1.861 1.00 83.44 94 GLN A N 1
ATOM 760 C CA . GLN A 1 94 ? -4.607 -11.402 3.271 1.00 83.44 94 GLN A CA 1
ATOM 761 C C . GLN A 1 94 ? -4.783 -9.900 3.549 1.00 83.44 94 GLN A C 1
ATOM 763 O O . GLN A 1 94 ? -5.304 -9.494 4.587 1.00 83.44 94 GLN A O 1
ATOM 768 N N . PHE A 1 95 ? -4.442 -9.053 2.573 1.00 84.88 95 PHE A N 1
ATOM 769 C CA . PHE A 1 95 ? -4.604 -7.602 2.668 1.00 84.88 95 PHE A CA 1
ATOM 770 C C . PHE A 1 95 ? -6.007 -7.129 2.298 1.00 84.88 95 PHE A C 1
ATOM 772 O O . PHE A 1 95 ? -6.324 -5.959 2.517 1.00 84.88 95 PHE A O 1
ATOM 779 N N . ARG A 1 96 ? -6.861 -7.991 1.730 1.00 83.75 96 ARG A N 1
ATOM 780 C CA . ARG A 1 96 ? -8.246 -7.627 1.410 1.00 83.75 96 ARG A CA 1
ATOM 781 C C . ARG A 1 96 ? -9.018 -7.331 2.684 1.00 83.75 96 ARG A C 1
ATOM 783 O O . ARG A 1 96 ? -9.635 -6.274 2.769 1.00 83.75 96 ARG A O 1
ATOM 790 N N . GLU A 1 97 ? -8.956 -8.244 3.647 1.00 84.19 97 GLU A N 1
ATOM 791 C CA . GLU A 1 97 ? -9.640 -8.099 4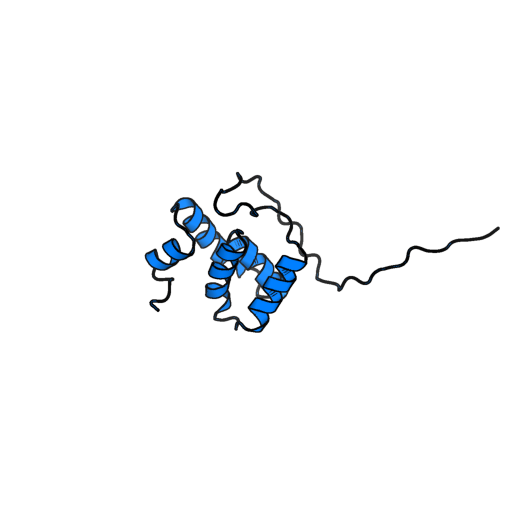.930 1.00 84.19 97 GLU A CA 1
ATOM 792 C C . GLU A 1 97 ? -9.081 -6.907 5.711 1.00 84.19 97 GLU A C 1
ATOM 794 O O . GLU A 1 97 ? -9.842 -6.049 6.149 1.00 84.19 97 GLU A O 1
ATOM 799 N N . ILE A 1 98 ? -7.753 -6.766 5.773 1.00 84.19 98 ILE A N 1
ATOM 800 C CA . ILE A 1 98 ? -7.104 -5.628 6.440 1.00 84.19 98 ILE A CA 1
ATOM 801 C C . ILE A 1 98 ? -7.504 -4.301 5.778 1.00 84.19 98 ILE A C 1
ATOM 803 O O . ILE A 1 98 ? -7.844 -3.338 6.461 1.00 84.19 98 ILE A O 1
ATOM 807 N N . SER A 1 99 ? -7.518 -4.238 4.444 1.00 83.44 99 SER A N 1
ATOM 808 C CA . SER A 1 99 ? -7.929 -3.039 3.712 1.00 83.44 99 SER A CA 1
ATOM 809 C C . SER A 1 99 ? -9.402 -2.685 3.925 1.00 83.44 99 SER A C 1
ATOM 811 O O . SER A 1 99 ? -9.732 -1.501 3.862 1.00 83.44 99 SER A O 1
ATOM 813 N N . ASP A 1 100 ? -10.283 -3.671 4.094 1.00 83.75 100 ASP A N 1
ATOM 814 C CA . ASP A 1 100 ? -11.704 -3.438 4.371 1.00 83.75 100 ASP A CA 1
ATOM 815 C C . ASP A 1 100 ? -11.889 -2.988 5.828 1.00 83.75 100 ASP A C 1
ATOM 817 O O . ASP A 1 100 ? -12.542 -1.978 6.073 1.00 83.75 100 ASP A O 1
ATOM 821 N N . ASN A 1 101 ? -11.187 -3.615 6.776 1.00 85.38 101 ASN A N 1
ATOM 822 C CA . ASN A 1 101 ? -11.166 -3.189 8.175 1.00 85.38 101 ASN A CA 1
ATOM 823 C C . ASN A 1 101 ? -10.659 -1.751 8.338 1.00 85.38 101 ASN A C 1
ATOM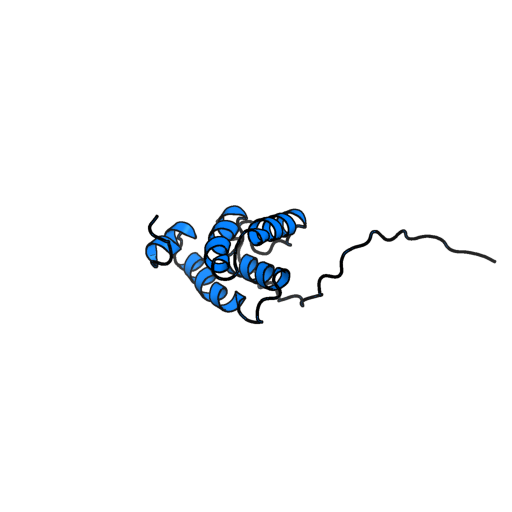 825 O O . ASN A 1 101 ? -11.327 -0.960 8.989 1.00 85.38 101 ASN A O 1
ATOM 829 N N . ILE A 1 102 ? -9.563 -1.352 7.681 1.00 83.56 102 ILE A N 1
ATOM 830 C CA . ILE A 1 102 ? -9.067 0.040 7.713 1.00 83.56 102 ILE A CA 1
ATOM 831 C C . ILE A 1 102 ? -10.141 1.029 7.230 1.00 83.56 102 ILE A C 1
ATOM 833 O O . ILE A 1 102 ? -10.303 2.114 7.799 1.00 83.56 102 ILE A O 1
ATOM 837 N N . ARG A 1 103 ? -10.902 0.654 6.194 1.00 78.19 103 ARG A N 1
ATOM 838 C CA . ARG A 1 103 ? -12.020 1.463 5.687 1.00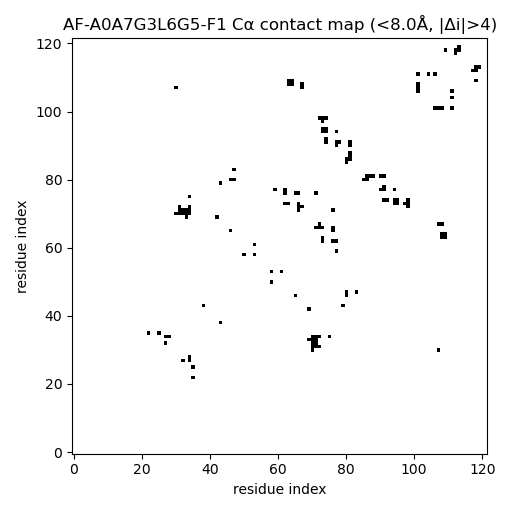 78.19 103 ARG A CA 1
ATOM 839 C C . ARG A 1 103 ? -13.158 1.556 6.694 1.00 78.19 103 ARG A C 1
ATOM 841 O O . ARG A 1 103 ? -13.646 2.654 6.939 1.00 78.19 103 ARG A O 1
ATOM 848 N N . LEU A 1 104 ? -13.558 0.428 7.276 1.00 83.56 104 LEU A N 1
ATOM 849 C CA . LEU A 1 104 ? -14.646 0.355 8.252 1.00 83.56 104 LEU A CA 1
ATOM 850 C C . LEU A 1 104 ? -14.296 1.066 9.563 1.00 83.56 104 LEU A C 1
ATOM 852 O O . LEU A 1 104 ? -15.145 1.741 10.137 1.00 83.56 104 LEU A O 1
ATOM 856 N N . SER A 1 105 ? -13.046 0.963 10.016 1.00 81.94 105 SER A N 1
ATOM 857 C CA . SER A 1 105 ? -12.566 1.607 11.239 1.00 81.94 105 SER A CA 1
ATOM 858 C C . SER A 1 105 ? -12.544 3.129 11.137 1.00 81.94 105 SER A C 1
ATOM 860 O O . SER A 1 105 ? -12.503 3.800 12.163 1.00 81.94 105 SER A O 1
ATOM 862 N N . GLY A 1 106 ? -12.522 3.701 9.928 1.00 79.12 106 GLY A N 1
ATOM 863 C CA . GLY A 1 106 ? -12.408 5.148 9.779 1.00 79.12 106 GLY A CA 1
ATOM 864 C C . GLY A 1 106 ? -11.088 5.697 10.337 1.00 79.12 106 GLY A C 1
ATOM 865 O O . GLY A 1 106 ? -11.006 6.878 10.660 1.00 79.12 106 GLY A O 1
ATOM 866 N N . LEU A 1 107 ? -10.021 4.884 10.378 1.00 82.88 107 LEU A N 1
ATOM 867 C CA . LEU A 1 107 ? -8.659 5.247 10.817 1.00 82.88 107 LEU A CA 1
ATOM 868 C C . LEU A 1 107 ? -7.674 5.334 9.643 1.00 82.88 107 LEU A C 1
ATOM 870 O O . LEU A 1 107 ? -7.915 4.710 8.608 1.00 82.88 107 LEU A O 1
ATOM 874 N N . SER A 1 108 ? -6.603 6.127 9.759 1.00 82.94 108 SER A N 1
ATOM 875 C CA . SER A 1 108 ? -5.516 6.057 8.770 1.00 82.94 108 SER A CA 1
ATOM 876 C C . SER A 1 108 ? -4.872 4.666 8.811 1.00 82.94 108 SER A C 1
ATOM 878 O O . SER A 1 108 ? -5.100 3.900 9.751 1.00 82.94 108 SER A O 1
ATOM 880 N N . ILE A 1 109 ? -4.091 4.307 7.791 1.00 83.25 109 ILE A N 1
ATOM 881 C CA . ILE A 1 109 ? -3.444 2.990 7.775 1.00 83.25 109 ILE A CA 1
ATOM 882 C C . ILE A 1 109 ? -2.488 2.893 8.966 1.00 83.25 109 ILE A C 1
ATOM 884 O O . ILE A 1 109 ? -2.540 1.920 9.717 1.00 83.25 109 ILE A O 1
ATOM 888 N N . SER A 1 110 ? -1.683 3.935 9.178 1.00 82.44 110 SER A N 1
ATOM 889 C CA . SER A 1 110 ? -0.757 4.040 10.306 1.00 82.44 110 SER A CA 1
ATOM 890 C C . SER A 1 110 ? -1.467 3.929 11.666 1.00 82.44 110 SER A C 1
ATOM 892 O O . SER A 1 110 ? -1.038 3.156 12.528 1.00 82.44 110 SER A O 1
ATOM 894 N N . ASP A 1 111 ? -2.601 4.616 11.849 1.00 85.75 111 ASP A N 1
ATOM 895 C CA . ASP A 1 111 ? -3.394 4.540 13.087 1.00 85.75 111 ASP A CA 1
ATOM 896 C C . ASP A 1 111 ? -4.007 3.152 13.302 1.00 85.75 111 ASP A C 1
ATOM 898 O O . ASP A 1 111 ? -4.001 2.629 14.417 1.00 85.75 111 ASP A O 1
ATOM 902 N N . TYR A 1 112 ? -4.535 2.539 12.238 1.00 86.12 112 TYR A N 1
ATOM 903 C CA . TYR A 1 112 ? -5.121 1.203 12.303 1.00 86.12 112 TYR A CA 1
ATOM 904 C C . TYR A 1 112 ? -4.075 0.162 12.698 1.00 86.12 112 TYR A C 1
ATOM 906 O O . TYR A 1 112 ? -4.335 -0.670 13.566 1.00 86.12 112 TYR A O 1
ATOM 914 N N . LEU A 1 113 ? -2.887 0.214 12.092 1.00 82.69 113 LEU A N 1
ATOM 915 C CA . LEU A 1 113 ? -1.793 -0.693 12.430 1.00 82.69 113 LEU A CA 1
ATOM 916 C C . LEU A 1 113 ? -1.361 -0.505 13.883 1.00 82.69 113 LEU A C 1
ATOM 918 O O . LEU A 1 113 ? -1.215 -1.492 14.604 1.00 82.69 113 LEU A O 1
ATOM 922 N N . THR A 1 114 ? -1.229 0.746 14.327 1.00 82.94 114 THR A N 1
ATOM 923 C CA . THR A 1 114 ? -0.897 1.083 15.717 1.00 82.94 114 THR A CA 1
ATOM 924 C C . THR A 1 114 ? -1.938 0.524 16.695 1.00 82.94 114 THR A C 1
ATOM 926 O O . THR A 1 114 ? -1.567 -0.100 17.686 1.00 82.94 114 THR A O 1
ATOM 929 N N . GLN A 1 115 ? -3.239 0.656 16.399 1.00 80.38 115 GLN A N 1
ATOM 930 C CA . GLN A 1 115 ? -4.313 0.092 17.232 1.00 80.38 115 GLN A CA 1
ATOM 931 C C . GLN A 1 115 ? -4.365 -1.439 17.229 1.00 80.38 115 GLN A C 1
ATOM 933 O O . GLN A 1 115 ? -4.676 -2.038 18.254 1.00 80.38 115 GLN A O 1
ATOM 938 N N . ASN A 1 116 ? -4.058 -2.083 16.103 1.00 77.75 116 ASN A N 1
ATOM 939 C CA . ASN A 1 116 ? -4.094 -3.543 15.980 1.00 77.75 116 ASN A CA 1
ATOM 940 C C . ASN A 1 116 ? -2.798 -4.224 16.456 1.00 77.75 116 ASN A C 1
ATOM 942 O O . ASN A 1 116 ? -2.647 -5.431 16.284 1.00 77.75 116 ASN A O 1
ATOM 946 N N . GLY A 1 117 ? -1.839 -3.473 17.015 1.00 66.50 117 GLY A N 1
ATOM 947 C CA . GLY A 1 117 ? -0.531 -4.008 17.414 1.00 66.50 117 GLY A CA 1
ATOM 948 C C . GLY A 1 117 ? 0.321 -4.508 16.237 1.00 66.50 117 GLY A C 1
ATOM 949 O O . GLY A 1 117 ? 1.315 -5.197 16.446 1.00 66.50 117 GLY A O 1
ATOM 950 N N . MET A 1 118 ? -0.070 -4.172 15.003 1.00 65.50 118 MET A N 1
ATOM 951 C CA . MET A 1 118 ? 0.680 -4.448 13.770 1.00 65.50 118 MET A CA 1
ATOM 9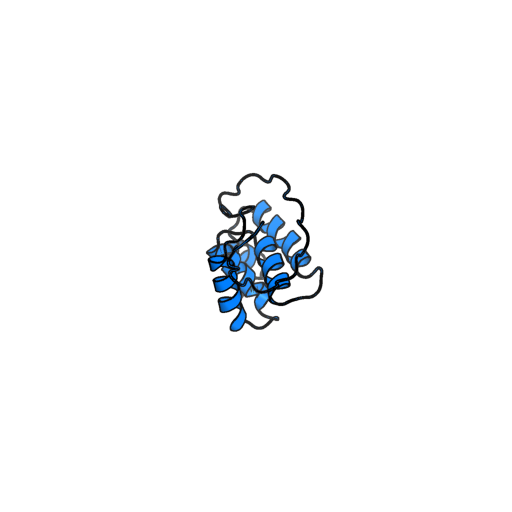52 C C . MET A 1 118 ? 1.623 -3.293 13.404 1.00 65.50 118 MET A C 1
ATOM 954 O O . MET A 1 118 ? 2.512 -3.454 12.570 1.00 65.50 118 MET A O 1
ATOM 958 N N . GLY A 1 119 ? 1.435 -2.125 14.022 1.00 53.41 119 GLY A N 1
ATOM 959 C CA . GLY A 1 119 ? 2.399 -1.039 14.031 1.00 53.41 119 GLY A CA 1
ATOM 960 C C . GLY A 1 119 ? 3.541 -1.448 14.943 1.00 53.41 119 GLY A C 1
ATOM 961 O O . GLY A 1 119 ? 3.341 -1.649 16.142 1.00 53.41 119 GLY A O 1
ATOM 962 N N . HIS A 1 120 ? 4.731 -1.624 14.378 1.00 47.84 120 HIS A N 1
ATOM 963 C CA . HIS A 1 120 ? 5.915 -1.777 15.203 1.00 47.84 120 HIS A CA 1
ATOM 964 C C . HIS A 1 120 ? 6.009 -0.578 16.146 1.00 47.84 120 HIS A C 1
ATOM 966 O O . HIS A 1 120 ? 5.995 0.569 15.706 1.00 47.84 120 HIS A O 1
ATOM 972 N N . ASN A 1 121 ? 6.122 -0.871 17.439 1.00 39.31 121 ASN A N 1
ATOM 973 C CA . ASN A 1 121 ? 6.733 0.054 18.375 1.00 39.31 121 ASN A CA 1
ATOM 974 C C . ASN A 1 121 ? 8.131 0.375 17.827 1.00 39.31 121 ASN A C 1
ATOM 976 O O . ASN A 1 121 ? 8.985 -0.513 17.796 1.00 39.31 121 ASN A O 1
ATOM 980 N N . ALA A 1 122 ? 8.334 1.604 17.366 1.00 38.75 122 ALA A N 1
ATOM 981 C CA . ALA A 1 122 ? 9.641 2.205 17.154 1.00 38.75 122 ALA A CA 1
ATOM 982 C C . ALA A 1 122 ? 9.544 3.687 17.517 1.00 38.75 122 ALA A C 1
ATOM 984 O O . ALA A 1 122 ? 8.638 4.359 16.973 1.00 38.75 122 ALA A O 1
#

Radius of gyration: 17.92 Å; Cα contacts (8 Å, |Δi|>4): 79; chains: 1; bounding box: 33×27×76 Å

Secondary structure (DSSP, 8-state):
--------PPP-----------------BTTBTTTTSPPPHHHHHHHHHHHHTS-HHHHHHHHHHHHHHHT--HHHHHHHHHHHTTPPTTGGGHHHHHHHHHHHHT--HHHHHHHTT-S---

Organism: NCBI:txid72407

Foldseek 3Di:
DDDDDDDDDDDDDDQDCDDDDDDDPDPCDPQQNCEPPDDDPVLLVVLLVQCVPPDPVCCLVVLLVSCNVNSYFSLVSQVSCCSNVVNDDCSSVVSVVVSVVCVVVVHRSQVSCVVVVVNDDD

Solvent-accessible surface area (backbone atoms only — not comparable to full-atom values): 7688 Å² total; per-residue (Å²): 133,90,80,92,88,79,90,81,85,80,92,71,83,91,68,80,84,74,72,88,75,78,79,73,92,63,80,81,40,88,76,22,72,47,49,93,54,83,84,50,69,69,60,51,49,52,49,51,59,61,43,71,82,44,54,80,89,46,41,70,63,52,38,46,56,50,13,63,75,65,19,30,47,39,29,61,46,34,48,50,48,36,63,74,69,64,45,67,92,64,63,33,55,68,34,43,59,54,41,48,48,35,61,74,67,73,44,54,67,70,55,41,28,48,73,69,69,70,37,76,91,126

Mean predicted aligned error: 12.53 Å

Sequence (122 aa):
MKARVGLKKGDAPTVARREKREKKDRQPDPRFPRAGHPWQEDEKTLLSDALDSVPDEEIGKHLFWLSEKLGRTPFSVAFQIAAIRELQDGWEEQFREISDNIRLSGLSISDYLTQNGMGHNA

pLDDT: mean 71.11, std 17.37, range [36.12, 87.75]